Protein AF-A0A1Y1LFT4-F1 (afdb_monomer_lite)

InterPro domains:
  IPR049391 Fatty acid synthase, pseudo-KR domain [PF21149] (2-50)

Organism: Photinus pyralis (NCBI:txid7054)

Radius of gyration: 27.73 Å; chains: 1; bounding box: 63×25×65 Å

Structure (mmCIF, N/CA/C/O backbone):
data_AF-A0A1Y1LFT4-F1
#
_entry.id   AF-A0A1Y1LFT4-F1
#
loop_
_atom_site.group_PDB
_atom_site.id
_atom_site.type_symbol
_atom_site.label_atom_id
_atom_site.label_alt_id
_atom_site.label_comp_id
_atom_site.label_asym_id
_atom_site.label_entity_id
_atom_site.label_seq_id
_atom_site.pdbx_PDB_ins_code
_atom_site.Cartn_x
_atom_site.Cartn_y
_atom_site.Cartn_z
_atom_site.occupancy
_atom_site.B_iso_or_equiv
_atom_site.auth_seq_id
_atom_site.auth_comp_id
_atom_site.auth_asym_id
_atom_site.auth_atom_id
_atom_site.pdbx_PDB_model_num
ATOM 1 N N . GLY A 1 1 ? -26.594 -14.177 11.810 1.00 51.69 1 GLY A N 1
ATOM 2 C CA . GLY A 1 1 ? -26.679 -14.050 13.280 1.00 51.69 1 GLY A CA 1
ATOM 3 C C . GLY A 1 1 ? -25.583 -13.112 13.739 1.00 51.69 1 GLY A C 1
ATOM 4 O O . GLY A 1 1 ? -24.508 -13.187 13.170 1.00 51.69 1 GLY A O 1
ATOM 5 N N . GLY A 1 2 ? -25.858 -12.193 14.668 1.00 74.56 2 GLY A N 1
ATOM 6 C CA . GLY A 1 2 ? -24.874 -11.196 15.133 1.00 74.56 2 GLY A CA 1
ATOM 7 C C . GLY A 1 2 ? -25.431 -9.785 15.352 1.00 74.56 2 GLY A C 1
ATOM 8 O O . GLY A 1 2 ? -24.779 -8.977 15.993 1.00 74.56 2 GLY A O 1
ATOM 9 N N . MET A 1 3 ? -26.654 -9.496 14.890 1.00 79.25 3 MET A N 1
ATOM 10 C CA . MET A 1 3 ? -27.264 -8.158 15.004 1.00 79.25 3 MET A CA 1
ATOM 11 C C . MET A 1 3 ? -27.445 -7.677 16.456 1.00 79.25 3 MET A C 1
ATOM 13 O O . MET A 1 3 ? -27.427 -6.476 16.705 1.00 79.25 3 MET A O 1
ATOM 17 N N . ASN A 1 4 ? -27.556 -8.609 17.409 1.00 86.69 4 ASN A N 1
ATOM 18 C CA . ASN A 1 4 ? -27.755 -8.308 18.831 1.00 86.69 4 ASN A CA 1
ATOM 19 C C . ASN A 1 4 ? -26.445 -8.262 19.637 1.00 86.69 4 ASN A C 1
ATOM 21 O O . ASN A 1 4 ? -26.489 -8.118 20.854 1.00 86.69 4 ASN A O 1
ATOM 25 N N . LEU A 1 5 ? -25.286 -8.433 18.991 1.00 90.38 5 LEU A N 1
ATOM 26 C CA . LEU A 1 5 ? -23.987 -8.387 19.655 1.00 90.38 5 LEU A CA 1
ATOM 27 C C . LEU A 1 5 ? -23.337 -7.024 19.416 1.00 90.38 5 LEU A C 1
ATOM 29 O O . LEU A 1 5 ? -23.223 -6.578 18.275 1.00 90.38 5 LEU A O 1
ATOM 33 N N . LYS A 1 6 ? -22.889 -6.383 20.497 1.00 92.00 6 LYS A N 1
ATOM 34 C CA . LYS A 1 6 ? -22.106 -5.145 20.456 1.00 92.00 6 LYS A CA 1
ATOM 35 C C . LYS A 1 6 ? -20.729 -5.430 21.038 1.00 92.00 6 LYS A C 1
ATOM 37 O O . LYS A 1 6 ? -20.614 -5.934 22.152 1.00 92.00 6 LYS A O 1
ATOM 42 N N . CYS A 1 7 ? -19.690 -5.138 20.270 1.00 94.69 7 CYS A N 1
ATOM 43 C CA . CYS A 1 7 ? -18.310 -5.267 20.705 1.00 94.69 7 CYS A CA 1
ATOM 44 C C . CYS A 1 7 ? -17.856 -3.957 21.353 1.00 94.69 7 CYS A C 1
ATOM 46 O O . CYS A 1 7 ? -18.065 -2.878 20.788 1.00 94.69 7 CYS A O 1
ATOM 48 N N . VAL A 1 8 ? -17.226 -4.065 22.521 1.00 96.31 8 VAL A N 1
ATOM 49 C CA . VAL A 1 8 ? -16.561 -2.960 23.212 1.00 96.31 8 VAL A CA 1
ATOM 50 C C . VAL A 1 8 ? -15.122 -3.378 23.464 1.00 96.31 8 VAL A C 1
ATOM 52 O O . VAL A 1 8 ? -14.873 -4.376 24.136 1.00 96.31 8 VAL A O 1
ATOM 55 N N . PHE A 1 9 ? -14.182 -2.626 22.904 1.00 96.75 9 PHE A N 1
ATOM 56 C CA . PHE A 1 9 ? -12.754 -2.862 23.043 1.00 96.75 9 PHE A CA 1
ATOM 57 C C . PHE A 1 9 ? -12.113 -1.650 23.714 1.00 96.75 9 PHE A C 1
ATOM 59 O O . PHE A 1 9 ? -12.114 -0.563 23.144 1.00 96.75 9 PHE A O 1
ATOM 66 N N . VAL A 1 10 ? -11.605 -1.835 24.931 1.00 96.69 10 VAL A N 1
ATOM 67 C CA . VAL A 1 10 ? -10.990 -0.775 25.739 1.00 96.69 10 VAL A CA 1
ATOM 68 C C . VAL A 1 10 ? -9.484 -0.999 25.766 1.00 96.69 10 VAL A C 1
ATOM 70 O O . VAL A 1 10 ? -9.043 -2.065 26.188 1.00 96.69 10 VAL A O 1
ATOM 73 N N . GLN A 1 11 ? -8.717 -0.025 25.276 1.00 95.56 11 GLN A N 1
ATOM 74 C CA . GLN A 1 11 ? -7.246 -0.067 25.264 1.00 95.56 11 GLN A CA 1
ATOM 75 C C . GLN A 1 11 ? -6.615 0.730 26.400 1.00 95.56 11 GLN A C 1
ATOM 77 O O . GLN A 1 11 ? -5.467 0.478 26.751 1.00 95.56 11 GLN A O 1
ATOM 82 N N . ASP A 1 12 ? -7.362 1.668 26.974 1.00 93.25 12 ASP A N 1
ATOM 83 C CA . ASP A 1 12 ? -6.898 2.472 28.096 1.00 93.25 12 ASP A CA 1
ATOM 84 C C . ASP A 1 12 ? -6.826 1.580 29.344 1.00 93.25 12 ASP A C 1
ATOM 86 O O . ASP A 1 12 ? -7.857 1.160 29.868 1.00 93.25 12 ASP A O 1
ATOM 90 N N . GLU A 1 13 ? -5.609 1.259 29.800 1.00 91.25 13 GLU A N 1
ATOM 91 C CA . GLU A 1 13 ? -5.360 0.268 30.865 1.00 91.25 13 GLU A CA 1
ATOM 92 C C . GLU A 1 13 ? -6.080 0.599 32.183 1.00 91.25 13 GLU A C 1
ATOM 94 O O . GLU A 1 13 ? -6.528 -0.298 32.901 1.00 91.25 13 GLU A O 1
ATOM 99 N N . ASP A 1 14 ? -6.243 1.891 32.471 1.00 91.94 14 ASP A N 1
ATOM 100 C CA . ASP A 1 14 ? -6.894 2.386 33.684 1.00 91.94 14 ASP A CA 1
ATOM 101 C C . ASP A 1 14 ? -8.431 2.377 33.604 1.00 91.94 14 ASP A C 1
ATOM 103 O O . ASP A 1 14 ? -9.114 2.608 34.606 1.00 91.94 14 ASP A O 1
ATOM 107 N N . VAL A 1 15 ? -9.008 2.097 32.430 1.00 93.81 15 VAL A N 1
ATOM 108 C CA . VAL A 1 15 ? -10.454 2.151 32.205 1.00 93.81 15 VAL A CA 1
ATOM 109 C C . VAL A 1 15 ? -11.039 0.742 32.193 1.00 93.81 15 VAL A C 1
ATOM 111 O O . VAL A 1 15 ? -10.781 -0.076 31.311 1.00 93.81 15 VAL A O 1
ATOM 114 N N . LYS A 1 16 ? -11.909 0.455 33.164 1.00 94.31 16 LYS A N 1
ATOM 115 C CA . LYS A 1 16 ? -12.660 -0.806 33.219 1.00 94.31 16 LYS A CA 1
ATOM 116 C C . LYS A 1 16 ? -14.051 -0.631 32.635 1.00 94.31 16 LYS A C 1
ATOM 118 O O . LYS A 1 16 ? -14.732 0.349 32.918 1.00 94.31 16 LYS A O 1
ATOM 123 N N . PHE A 1 17 ? -14.491 -1.619 31.862 1.00 94.38 17 PHE A N 1
ATOM 124 C CA . PHE A 1 17 ? -15.841 -1.647 31.310 1.00 94.38 17 PHE A CA 1
ATOM 125 C C . PHE A 1 17 ? -16.905 -1.563 32.413 1.00 94.38 17 PHE A C 1
ATOM 127 O O . PHE A 1 17 ? -16.915 -2.386 33.331 1.00 94.38 17 PHE A O 1
ATOM 134 N N . ASN A 1 18 ? -17.817 -0.596 32.300 1.00 94.38 18 ASN A N 1
ATOM 135 C CA . ASN A 1 18 ? -18.910 -0.403 33.247 1.00 94.38 18 ASN A CA 1
ATOM 136 C C . ASN A 1 18 ? -20.150 0.184 32.555 1.00 94.38 18 ASN A C 1
ATOM 138 O O . ASN A 1 18 ? -20.125 1.323 32.109 1.00 94.38 18 ASN A O 1
ATOM 142 N N . LEU A 1 19 ? -21.258 -0.562 32.514 1.00 92.31 19 LEU A N 1
ATOM 143 C CA . LEU A 1 19 ? -22.510 -0.121 31.879 1.00 92.31 19 LEU A CA 1
ATOM 144 C C . LEU A 1 19 ? -23.194 1.057 32.585 1.00 92.31 19 LEU A C 1
ATOM 146 O O . LEU A 1 19 ? -23.946 1.783 31.942 1.00 92.31 19 LEU A O 1
ATOM 150 N N . SER A 1 20 ? -22.964 1.234 33.886 1.00 94.38 20 SER A N 1
ATOM 151 C CA . SER A 1 20 ? -23.557 2.330 34.662 1.00 94.38 20 SER A CA 1
ATOM 152 C C . SER A 1 20 ? -22.788 3.641 34.509 1.00 94.38 20 SER A C 1
ATOM 154 O O . SER A 1 20 ? -23.277 4.690 34.918 1.00 94.38 20 SER A O 1
ATOM 156 N N . ASP A 1 21 ? -21.573 3.581 33.967 1.00 95.31 21 ASP A N 1
ATOM 157 C CA . ASP A 1 21 ? -20.742 4.754 33.739 1.00 95.31 21 ASP A CA 1
ATOM 158 C C . ASP A 1 21 ? -21.242 5.503 32.483 1.00 95.31 21 ASP A C 1
ATOM 160 O O . ASP A 1 21 ? -21.447 4.876 31.429 1.00 95.31 21 ASP A O 1
ATOM 164 N N . PRO A 1 22 ? -21.465 6.831 32.565 1.00 95.31 22 PRO A N 1
ATOM 165 C CA . PRO A 1 22 ? -21.802 7.670 31.415 1.00 95.31 22 PRO A CA 1
ATOM 166 C C . PRO A 1 22 ? -20.889 7.442 30.205 1.00 95.31 22 PRO A C 1
ATOM 168 O O . PRO A 1 22 ? -21.379 7.374 29.079 1.00 95.31 22 PRO A O 1
ATOM 171 N N . LEU A 1 23 ? -19.591 7.203 30.431 1.00 94.62 23 LEU A N 1
ATOM 172 C CA . LEU A 1 23 ? -18.602 6.963 29.378 1.00 94.62 23 LEU A CA 1
ATOM 173 C C . LEU A 1 23 ? -19.012 5.828 28.425 1.00 94.62 23 LEU A C 1
ATOM 175 O O . LEU A 1 23 ? -18.821 5.939 27.212 1.00 94.62 23 LEU A O 1
ATOM 179 N N . PHE A 1 24 ? -19.570 4.740 28.965 1.00 96.31 24 PHE A N 1
ATOM 180 C CA . PHE A 1 24 ? -19.979 3.566 28.192 1.00 96.31 24 PHE A CA 1
ATOM 181 C C . PHE A 1 24 ? -21.448 3.617 27.787 1.00 96.31 24 PHE A C 1
ATOM 183 O O . PHE A 1 24 ? -21.773 3.258 26.655 1.00 96.31 24 PHE A O 1
ATOM 190 N N . SER A 1 25 ? -22.338 4.038 28.687 1.00 95.62 25 SER A N 1
ATOM 191 C CA . SER A 1 25 ? -23.781 4.068 28.416 1.00 95.62 25 SER A CA 1
ATOM 192 C C . SER A 1 25 ? -24.128 5.027 27.275 1.00 95.62 25 SER A C 1
ATOM 194 O O . SER A 1 25 ? -24.891 4.656 26.380 1.00 95.62 25 SER A O 1
ATOM 196 N N . GLU A 1 26 ? -23.498 6.203 27.222 1.00 96.12 26 GLU A N 1
ATOM 197 C CA . GLU A 1 26 ? -23.681 7.149 26.119 1.00 96.12 26 GLU A CA 1
ATOM 198 C C . GLU A 1 26 ? -23.178 6.579 24.790 1.00 96.12 26 GLU A C 1
ATOM 200 O O . GLU A 1 26 ? -23.847 6.711 23.763 1.00 96.12 26 GLU A O 1
ATOM 205 N N . GLN A 1 27 ? -22.030 5.895 24.783 1.00 96.31 27 GLN A N 1
ATOM 206 C CA . GLN A 1 27 ? -21.508 5.277 23.566 1.00 96.31 27 GLN A CA 1
ATOM 207 C C . GLN A 1 27 ? -22.389 4.119 23.088 1.00 96.31 27 GLN A C 1
ATOM 209 O O . GLN A 1 27 ? -22.700 4.037 21.900 1.00 96.31 27 GLN A O 1
ATOM 214 N N . LEU A 1 28 ? -22.808 3.234 23.994 1.00 94.88 28 LEU A N 1
ATOM 215 C CA . LEU A 1 28 ? -23.641 2.078 23.662 1.00 94.88 28 LEU A CA 1
ATOM 216 C C . LEU A 1 28 ? -25.041 2.488 23.194 1.00 94.88 28 LEU A C 1
ATOM 218 O O . LEU A 1 28 ? -25.626 1.786 22.371 1.00 94.88 28 LEU A O 1
ATOM 222 N N . SER A 1 29 ? -25.541 3.652 23.628 1.00 95.56 29 SER A N 1
ATOM 223 C CA . SER A 1 29 ? -26.800 4.221 23.130 1.00 95.56 29 SER A CA 1
ATOM 224 C C . SER A 1 29 ? -26.797 4.492 21.616 1.00 95.56 29 SER A C 1
ATOM 226 O O . SER A 1 29 ? -27.857 4.519 20.995 1.00 95.56 29 SER A O 1
ATOM 228 N N . LYS A 1 30 ? -25.613 4.620 20.993 1.00 95.25 30 LYS A N 1
ATOM 229 C CA . LYS A 1 30 ? -25.445 4.807 19.539 1.00 95.25 30 LYS A CA 1
ATOM 230 C C . LYS A 1 30 ? -25.677 3.526 18.730 1.00 95.25 30 LYS A C 1
ATOM 232 O O . LYS A 1 30 ? -25.621 3.566 17.505 1.00 95.25 30 LYS A O 1
ATOM 237 N N . ASP A 1 31 ? -25.884 2.394 19.404 1.00 94.00 31 ASP A N 1
ATOM 238 C CA . ASP A 1 31 ? -26.209 1.086 18.824 1.00 94.00 31 ASP A CA 1
ATOM 239 C C . ASP A 1 31 ? -25.178 0.546 17.805 1.00 94.00 31 ASP A C 1
ATOM 241 O O . ASP A 1 31 ? -25.452 -0.348 16.997 1.00 94.00 31 ASP A O 1
ATOM 245 N N . LEU A 1 32 ? -23.938 1.038 17.867 1.00 93.75 32 LEU A N 1
ATOM 246 C CA . LEU A 1 32 ? -22.861 0.627 16.969 1.00 93.75 32 LEU A CA 1
ATOM 247 C C . LEU A 1 32 ? -22.396 -0.798 17.285 1.00 93.75 32 LEU A C 1
ATOM 249 O O . LEU A 1 32 ? -22.135 -1.144 18.436 1.00 93.75 32 LEU A O 1
ATOM 253 N N . ALA A 1 33 ? -22.220 -1.616 16.247 1.00 93.81 33 ALA A N 1
ATOM 254 C CA . ALA A 1 33 ? -21.766 -3.000 16.395 1.00 93.81 33 ALA A CA 1
ATOM 255 C C . ALA A 1 33 ? -20.346 -3.122 16.984 1.00 93.81 33 ALA A C 1
ATOM 257 O O . ALA A 1 33 ? -20.042 -4.112 17.646 1.00 93.81 33 ALA A O 1
ATOM 258 N N . ILE A 1 34 ? -19.478 -2.133 16.745 1.00 95.62 34 ILE A N 1
ATOM 259 C CA . ILE A 1 34 ? -18.082 -2.106 17.196 1.00 95.62 34 ILE A CA 1
ATOM 260 C C . ILE A 1 34 ? -17.815 -0.748 17.840 1.00 95.62 34 ILE A C 1
ATOM 262 O O . ILE A 1 34 ? -18.097 0.282 17.234 1.00 95.62 34 ILE A O 1
ATOM 266 N N . ASN A 1 35 ? -17.247 -0.759 19.042 1.00 96.75 35 ASN A N 1
ATOM 267 C CA . ASN A 1 35 ? -16.887 0.426 19.809 1.00 96.75 35 ASN A CA 1
ATOM 268 C C . ASN A 1 35 ? -15.473 0.228 20.348 1.00 96.75 35 ASN A C 1
ATOM 270 O O . ASN A 1 35 ? -15.230 -0.705 21.109 1.00 96.75 35 ASN A O 1
ATOM 274 N N . VAL A 1 36 ? -14.541 1.082 19.944 1.00 97.44 36 VAL A N 1
ATOM 275 C CA . VAL A 1 36 ? -13.153 1.057 20.414 1.00 97.44 36 VAL A CA 1
ATOM 276 C C . VAL A 1 36 ? -12.908 2.314 21.233 1.00 97.44 36 VAL A C 1
ATOM 278 O O . VAL A 1 36 ? -13.138 3.405 20.717 1.00 97.44 36 VAL A O 1
ATOM 281 N N . LEU A 1 37 ? -12.458 2.165 22.477 1.00 97.12 37 LEU A N 1
ATOM 282 C CA . LEU A 1 37 ? -11.986 3.260 23.320 1.00 97.12 37 LEU A CA 1
ATOM 283 C C . LEU A 1 37 ? -10.458 3.223 23.350 1.00 97.12 37 LEU A C 1
ATOM 285 O O . LEU A 1 37 ? -9.874 2.225 23.779 1.00 97.12 37 LEU A O 1
ATOM 289 N N . ASN A 1 38 ? -9.834 4.289 22.859 1.00 96.12 38 ASN A N 1
ATOM 290 C CA . ASN A 1 38 ? -8.385 4.450 22.844 1.00 96.12 38 ASN A CA 1
ATOM 291 C C . ASN A 1 38 ? -8.035 5.920 23.090 1.00 96.12 38 ASN A C 1
ATOM 293 O O . ASN A 1 38 ? -8.559 6.798 22.402 1.00 96.12 38 ASN A O 1
ATOM 297 N N . GLN A 1 39 ? -7.156 6.177 24.054 1.00 94.50 39 GLN A N 1
ATOM 298 C CA . GLN A 1 39 ? -6.734 7.508 24.488 1.00 94.50 39 GLN A CA 1
ATOM 299 C C . GLN A 1 39 ? -7.925 8.420 24.833 1.00 94.50 39 GLN A C 1
ATOM 301 O O . GLN A 1 39 ? -7.962 9.590 24.452 1.00 94.50 39 GLN A O 1
ATOM 306 N N . GLY A 1 40 ? -8.936 7.872 25.515 1.00 93.25 40 GLY A N 1
ATOM 307 C CA . GLY A 1 40 ? -10.147 8.596 25.911 1.00 93.25 40 GLY A CA 1
ATOM 308 C C . GLY A 1 40 ? -11.123 8.916 24.772 1.00 93.25 40 GLY A C 1
ATOM 309 O O . GLY A 1 40 ? -12.142 9.562 25.012 1.00 93.25 40 GLY A O 1
ATOM 310 N N . ALA A 1 41 ? -10.854 8.470 23.541 1.00 95.75 41 ALA A N 1
ATOM 311 C CA . ALA A 1 41 ? -11.709 8.714 22.385 1.00 95.75 41 ALA A CA 1
ATOM 312 C C . ALA A 1 41 ? -12.405 7.435 21.899 1.00 95.75 41 ALA A C 1
ATOM 314 O O . ALA A 1 41 ? -11.783 6.384 21.727 1.00 95.75 41 ALA A O 1
ATOM 315 N N . TRP A 1 42 ? -13.706 7.548 21.620 1.00 97.38 42 TRP A N 1
ATOM 316 C CA . TRP A 1 42 ? -14.492 6.487 20.995 1.00 97.38 42 TRP A CA 1
ATOM 317 C C . TRP A 1 42 ? -14.326 6.485 19.476 1.00 97.38 42 TRP A C 1
ATOM 319 O O . 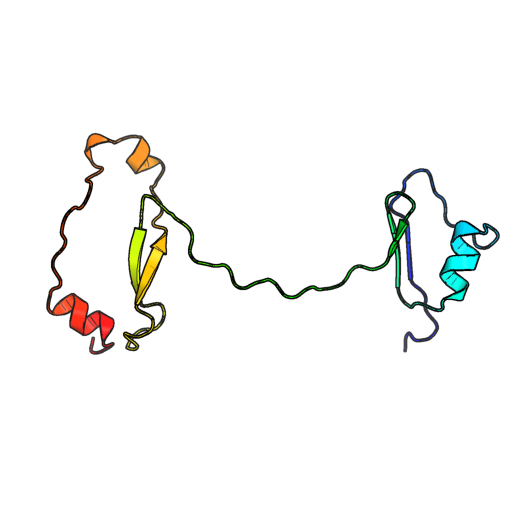TRP A 1 42 ? -14.418 7.522 18.819 1.00 97.38 42 TRP A O 1
ATOM 329 N N . GLY A 1 43 ? -14.176 5.299 18.897 1.00 96.62 43 GLY A N 1
ATOM 330 C CA . GLY A 1 43 ? -14.052 5.135 17.458 1.00 96.62 43 GLY A CA 1
ATOM 331 C C . GLY A 1 43 ? -14.242 3.700 16.988 1.00 96.62 43 GLY A C 1
ATOM 332 O O . GLY A 1 43 ? -14.767 2.837 17.692 1.00 96.62 43 GLY A O 1
ATOM 333 N N . THR A 1 44 ? -13.816 3.456 15.751 1.00 96.69 44 THR A N 1
ATOM 334 C CA . THR A 1 44 ? -13.798 2.129 15.130 1.00 96.69 44 THR A CA 1
ATOM 335 C C . THR A 1 44 ? -12.533 1.970 14.303 1.00 96.69 44 THR A C 1
ATOM 337 O O . THR A 1 44 ? -12.013 2.946 13.763 1.00 96.69 44 THR A O 1
ATOM 340 N N . TYR A 1 45 ? -12.071 0.733 14.144 1.00 96.12 45 TYR A N 1
ATOM 341 C CA . TYR A 1 45 ? -11.084 0.428 13.117 1.00 96.12 45 TYR A CA 1
ATOM 342 C C . TYR A 1 45 ? -11.772 0.334 11.761 1.00 96.12 45 TYR A C 1
ATOM 344 O O . TYR A 1 45 ? -12.730 -0.420 11.573 1.00 96.12 45 TYR A O 1
ATOM 352 N N . ARG A 1 46 ? -11.291 1.135 10.812 1.00 95.19 46 ARG A N 1
ATOM 353 C CA . ARG A 1 46 ? -11.826 1.211 9.456 1.00 95.19 46 ARG A CA 1
ATOM 354 C C . ARG A 1 46 ? -10.704 0.942 8.472 1.00 95.19 46 ARG A C 1
ATOM 356 O O . ARG A 1 46 ? -9.604 1.463 8.616 1.00 95.19 46 ARG A O 1
ATOM 363 N N . HIS A 1 47 ? -11.010 0.152 7.454 1.00 96.00 47 HIS A N 1
ATOM 364 C CA . HIS A 1 47 ? -10.139 0.045 6.298 1.00 96.00 47 HIS A CA 1
ATOM 365 C C . HIS A 1 47 ? -10.270 1.326 5.480 1.00 96.00 47 HIS A C 1
ATOM 367 O O . HIS A 1 47 ? -11.373 1.686 5.063 1.00 96.00 47 HIS A O 1
ATOM 373 N N . LEU A 1 48 ? -9.147 2.006 5.275 1.00 95.50 48 LEU A N 1
ATOM 374 C CA . LEU A 1 48 ? -9.039 3.133 4.361 1.00 95.50 48 LEU A CA 1
ATOM 375 C C . LEU A 1 48 ? -8.299 2.668 3.102 1.00 95.50 48 LEU A C 1
ATOM 377 O O . LEU A 1 48 ? -7.380 1.851 3.214 1.00 95.50 48 LEU A O 1
ATOM 381 N N . PRO A 1 49 ? -8.701 3.133 1.907 1.00 93.12 49 PRO A N 1
ATOM 382 C CA . PRO A 1 49 ? -7.959 2.837 0.693 1.00 93.12 49 PRO A CA 1
ATOM 383 C C . PRO A 1 49 ? -6.550 3.419 0.810 1.00 93.12 49 PRO A C 1
ATOM 385 O O . PRO A 1 49 ? -6.380 4.567 1.218 1.00 93.12 49 PRO A O 1
ATOM 388 N N . LEU A 1 50 ? -5.546 2.624 0.447 1.00 92.88 50 LEU A N 1
ATOM 389 C CA . LEU A 1 50 ? -4.191 3.139 0.301 1.00 92.88 50 LEU A CA 1
ATOM 390 C C . LEU A 1 50 ? -4.152 4.068 -0.910 1.00 92.88 50 LEU A C 1
ATOM 392 O O . LEU A 1 50 ? -4.646 3.719 -1.988 1.00 92.88 50 LEU A O 1
ATOM 396 N N . GLU A 1 51 ? -3.553 5.240 -0.734 1.00 89.12 51 GLU A N 1
ATOM 397 C CA . GLU A 1 51 ? -3.234 6.105 -1.860 1.00 89.12 51 GLU A CA 1
ATOM 398 C C . GLU A 1 51 ? -2.267 5.382 -2.798 1.00 89.12 51 GLU A C 1
ATOM 400 O O . GLU A 1 51 ? -1.434 4.572 -2.376 1.00 89.12 51 GLU A O 1
ATOM 405 N N . ARG A 1 52 ? -2.387 5.655 -4.101 1.00 82.62 52 ARG A N 1
ATOM 406 C CA . ARG A 1 52 ? -1.413 5.135 -5.058 1.00 82.62 52 ARG A CA 1
ATOM 407 C C . ARG A 1 52 ? -0.055 5.715 -4.698 1.00 82.62 52 ARG A C 1
ATOM 409 O O . ARG A 1 52 ? 0.111 6.931 -4.701 1.00 82.62 52 ARG A O 1
ATOM 416 N N . VAL A 1 53 ? 0.896 4.834 -4.405 1.00 82.06 53 VAL A N 1
ATOM 417 C CA . VAL A 1 53 ? 2.284 5.223 -4.170 1.00 82.06 53 VAL A CA 1
ATOM 418 C C . VAL A 1 53 ? 2.784 5.906 -5.441 1.00 82.06 53 VAL A C 1
ATOM 420 O O . VAL A 1 53 ? 2.787 5.301 -6.513 1.00 82.06 53 VAL A O 1
ATOM 423 N N . GLY A 1 54 ? 3.118 7.189 -5.324 1.00 85.31 54 GLY A N 1
ATOM 424 C CA . GLY A 1 54 ? 3.727 7.951 -6.405 1.00 85.31 54 GLY A CA 1
ATOM 425 C C . GLY A 1 54 ? 5.173 7.525 -6.641 1.00 85.31 54 GLY A C 1
ATOM 426 O O . GLY A 1 54 ? 5.778 6.820 -5.832 1.00 85.31 54 GLY A O 1
ATOM 427 N N . GLU A 1 55 ? 5.738 7.981 -7.753 1.00 88.62 55 GLU A N 1
ATOM 428 C CA . GLU A 1 55 ? 7.172 7.849 -7.988 1.00 88.62 55 GLU A CA 1
ATOM 429 C C . GLU A 1 55 ? 7.954 8.642 -6.934 1.00 88.62 55 GLU A C 1
ATOM 431 O O . GLU A 1 55 ? 7.547 9.724 -6.505 1.00 88.62 55 GLU A O 1
ATOM 436 N N . VAL A 1 56 ? 9.084 8.086 -6.506 1.00 90.75 56 VAL A N 1
ATOM 437 C CA . VAL A 1 56 ? 9.964 8.680 -5.498 1.00 90.75 56 VAL A CA 1
ATOM 438 C C . VAL A 1 56 ? 11.377 8.778 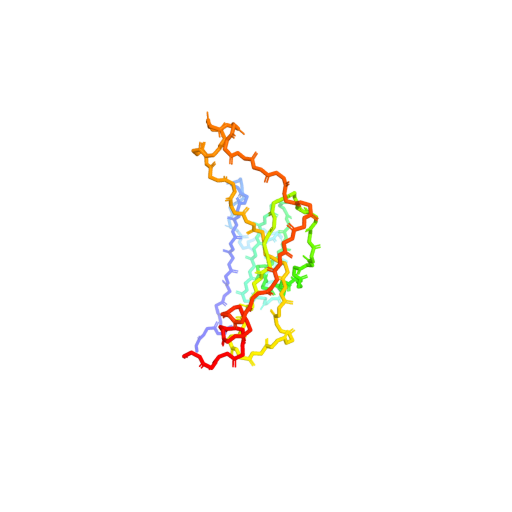-6.046 1.00 90.75 56 VAL A C 1
ATOM 440 O O . VAL A 1 56 ? 11.836 7.904 -6.779 1.00 90.75 56 VAL A O 1
ATOM 443 N N . GLU A 1 57 ? 12.093 9.833 -5.666 1.00 92.06 57 GLU A N 1
ATOM 444 C CA . GLU A 1 57 ? 13.480 10.009 -6.084 1.00 92.06 57 GLU A CA 1
ATOM 445 C C . GLU A 1 57 ? 14.385 8.964 -5.417 1.00 92.06 57 GLU A C 1
ATOM 447 O O . GLU A 1 57 ? 14.335 8.747 -4.198 1.00 92.06 57 GLU A O 1
ATOM 452 N N . ARG A 1 58 ? 15.213 8.295 -6.226 1.00 91.75 58 ARG A N 1
ATOM 453 C CA . ARG A 1 58 ? 16.170 7.273 -5.788 1.00 91.75 58 ARG A CA 1
ATOM 454 C C . ARG A 1 58 ? 17.468 7.387 -6.574 1.00 91.75 58 ARG A C 1
ATOM 456 O O . ARG A 1 58 ? 17.459 7.645 -7.771 1.00 91.75 58 ARG A O 1
ATOM 463 N N . GLN A 1 59 ? 18.590 7.149 -5.894 1.00 89.56 59 GLN A N 1
ATOM 464 C CA . GLN A 1 59 ? 19.922 7.206 -6.508 1.00 89.56 59 GLN A CA 1
ATOM 465 C C . GLN A 1 59 ? 20.252 5.970 -7.350 1.00 89.56 59 GLN A C 1
ATOM 467 O O . GLN A 1 59 ? 21.008 6.068 -8.313 1.00 89.56 59 GLN A O 1
ATOM 472 N N . HIS A 1 60 ? 19.713 4.807 -6.980 1.00 90.44 60 HIS A N 1
ATOM 473 C CA . HIS A 1 60 ? 19.990 3.541 -7.645 1.00 90.44 60 HIS A CA 1
ATOM 474 C C . HIS A 1 60 ? 18.696 2.963 -8.210 1.00 90.44 60 HIS A C 1
ATOM 476 O O . HIS A 1 60 ? 17.829 2.484 -7.479 1.00 90.44 60 HIS A O 1
ATOM 482 N N . VAL A 1 61 ? 18.573 3.037 -9.531 1.00 93.62 61 VAL A N 1
ATOM 483 C CA . VAL A 1 61 ? 17.411 2.564 -10.280 1.00 93.62 61 VAL A CA 1
ATOM 484 C C . VAL A 1 61 ? 17.862 1.817 -11.523 1.00 93.62 61 VAL A C 1
ATOM 486 O O . VAL A 1 61 ? 18.928 2.085 -12.078 1.00 93.62 61 VAL A O 1
ATOM 489 N N . PHE A 1 62 ? 17.029 0.894 -11.980 1.00 92.75 62 PHE A N 1
ATOM 490 C CA . PHE A 1 62 ? 17.183 0.244 -13.274 1.00 92.75 62 PHE A CA 1
ATOM 491 C C . PHE A 1 62 ? 15.848 0.256 -14.014 1.00 92.75 62 PHE A C 1
ATOM 493 O O . PHE A 1 62 ? 14.781 0.359 -13.409 1.00 92.75 62 PHE A O 1
ATOM 500 N N . CYS A 1 63 ? 15.909 0.201 -15.339 1.00 92.31 63 CYS A N 1
ATOM 501 C CA . CYS A 1 63 ? 14.717 0.168 -16.171 1.00 92.31 63 CYS A CA 1
ATOM 502 C C . CYS A 1 63 ? 14.249 -1.282 -16.319 1.00 92.31 63 CYS A C 1
ATOM 504 O O . CYS A 1 63 ? 15.047 -2.158 -16.660 1.00 92.31 63 CYS A O 1
ATOM 506 N N . ASN A 1 64 ? 12.970 -1.537 -16.058 1.00 91.75 64 ASN A N 1
ATOM 507 C CA . ASN A 1 64 ? 12.367 -2.855 -16.210 1.00 91.75 64 ASN A CA 1
ATOM 508 C C . ASN A 1 64 ? 10.939 -2.741 -16.745 1.00 91.75 64 ASN A C 1
ATOM 510 O O . ASN A 1 64 ? 10.288 -1.709 -16.605 1.00 91.75 64 ASN A O 1
ATOM 514 N N . GLN A 1 65 ? 10.444 -3.820 -17.338 1.00 91.12 65 GLN A N 1
ATOM 515 C CA . GLN A 1 65 ? 9.038 -3.958 -17.690 1.00 91.12 65 GLN A CA 1
ATOM 516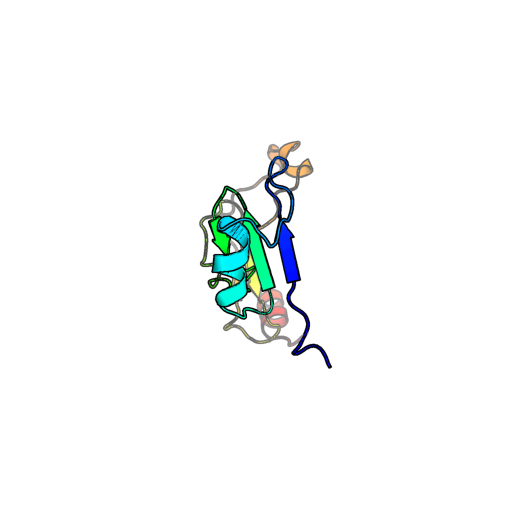 C C . GLN A 1 65 ? 8.277 -4.647 -16.562 1.00 91.12 65 GLN A C 1
ATOM 518 O O . GLN A 1 65 ? 8.694 -5.698 -16.072 1.00 91.12 65 GLN A O 1
ATOM 523 N N . ASN A 1 66 ? 7.136 -4.085 -16.173 1.00 87.69 66 ASN A N 1
ATOM 524 C CA . ASN A 1 66 ? 6.281 -4.726 -15.172 1.00 87.69 66 ASN A CA 1
ATOM 525 C C . ASN A 1 66 ? 5.412 -5.835 -15.783 1.00 87.69 66 ASN A C 1
ATOM 527 O O . ASN A 1 66 ? 5.015 -6.763 -15.083 1.00 87.69 66 ASN A O 1
ATOM 531 N N . VAL A 1 67 ? 5.133 -5.761 -17.089 1.00 91.62 67 VAL A N 1
ATOM 532 C CA . VAL A 1 67 ? 4.373 -6.765 -17.840 1.00 91.62 67 VAL A CA 1
ATOM 533 C C . VAL A 1 67 ? 5.119 -7.107 -19.130 1.00 91.62 67 VAL A C 1
ATOM 535 O O . VAL A 1 67 ? 5.309 -6.255 -19.998 1.00 91.62 67 VAL A O 1
ATOM 538 N N . VAL A 1 68 ? 5.526 -8.372 -19.265 1.00 88.88 68 VAL A N 1
ATOM 539 C CA . VAL A 1 68 ? 6.237 -8.882 -20.450 1.00 88.88 68 VAL A CA 1
ATOM 540 C C . VAL A 1 68 ? 5.388 -8.695 -21.708 1.00 88.88 68 VAL A C 1
ATOM 542 O O . VAL A 1 68 ? 4.203 -9.022 -21.711 1.00 88.88 68 VAL A O 1
ATOM 545 N N . GLY A 1 69 ? 5.986 -8.165 -22.778 1.00 90.56 69 GLY A N 1
ATOM 546 C CA . GLY A 1 69 ? 5.296 -7.920 -24.048 1.00 90.56 69 GLY A CA 1
ATOM 547 C C . GLY A 1 69 ? 4.492 -6.618 -24.092 1.00 90.56 69 GLY A C 1
ATOM 548 O O . GLY A 1 69 ? 4.000 -6.253 -25.160 1.00 90.56 69 GLY A O 1
ATOM 549 N N . ASN A 1 70 ? 4.390 -5.882 -22.977 1.00 92.00 70 ASN A N 1
ATOM 550 C CA . ASN A 1 70 ? 3.756 -4.570 -22.937 1.00 92.00 70 ASN A CA 1
ATOM 551 C C . ASN A 1 70 ? 4.764 -3.462 -22.596 1.00 92.00 70 ASN A C 1
ATOM 553 O O . ASN A 1 70 ? 5.014 -3.144 -21.430 1.00 92.00 70 ASN A O 1
ATOM 557 N N . LEU A 1 71 ? 5.261 -2.797 -23.640 1.00 91.44 71 LEU A N 1
ATOM 558 C CA . LEU A 1 71 ? 6.203 -1.681 -23.526 1.00 91.44 71 LEU A CA 1
ATOM 559 C C . LEU A 1 71 ? 5.630 -0.459 -22.787 1.00 91.44 71 LEU A C 1
ATOM 561 O O . LEU A 1 71 ? 6.407 0.344 -22.281 1.00 91.44 71 LEU A O 1
ATOM 565 N N . SER A 1 72 ? 4.301 -0.324 -22.657 1.00 91.94 72 SER A N 1
ATOM 566 C CA . SER A 1 72 ? 3.691 0.755 -21.861 1.00 91.94 72 SER A CA 1
ATOM 567 C C .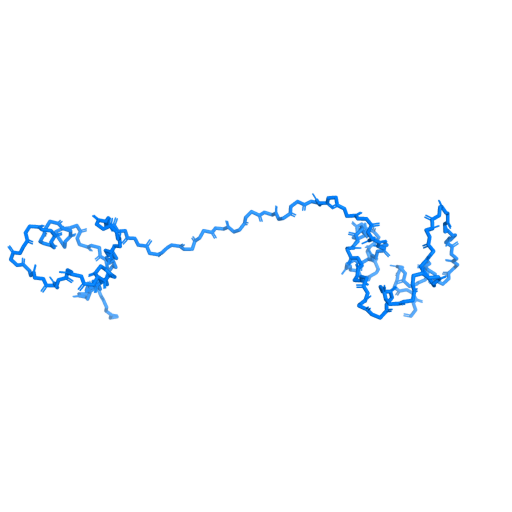 SER A 1 72 ? 3.933 0.593 -20.358 1.00 91.94 72 SER A C 1
ATOM 569 O O . SER A 1 72 ? 3.603 1.486 -19.586 1.00 91.94 72 SER A O 1
ATOM 571 N N . THR A 1 73 ? 4.445 -0.565 -19.934 1.00 92.19 73 THR A N 1
ATOM 572 C CA . THR A 1 73 ? 4.743 -0.876 -18.530 1.00 92.19 73 THR A CA 1
ATOM 573 C C . THR A 1 73 ? 6.228 -0.787 -18.200 1.00 92.19 73 THR A C 1
ATOM 575 O O . THR A 1 73 ? 6.632 -1.186 -17.107 1.00 92.19 73 THR A O 1
ATOM 578 N N . LEU A 1 74 ? 7.035 -0.284 -19.139 1.00 93.06 74 LEU A N 1
ATOM 579 C CA . LEU A 1 74 ? 8.444 0.001 -18.926 1.00 93.06 74 LEU A CA 1
ATOM 580 C C . LEU A 1 74 ? 8.579 1.178 -17.948 1.00 93.06 74 LEU A C 1
ATOM 582 O O . LEU A 1 74 ? 8.118 2.281 -18.238 1.00 93.06 74 LEU A O 1
ATOM 586 N N . SER A 1 75 ? 9.197 0.946 -16.793 1.00 93.00 75 SER A N 1
ATOM 587 C CA . SER A 1 75 ? 9.347 1.948 -15.736 1.00 93.00 75 SER A C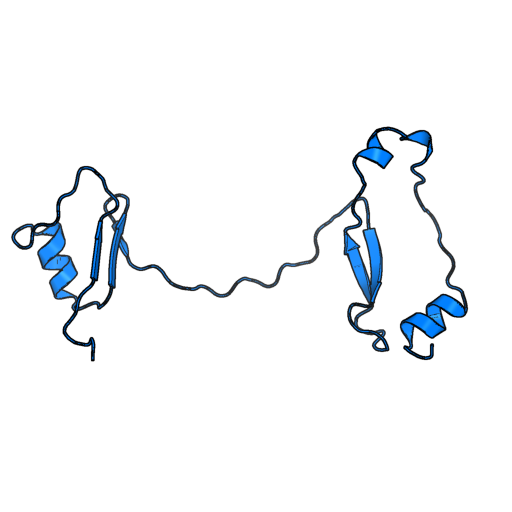A 1
ATOM 588 C C . SER A 1 75 ? 10.706 1.850 -15.048 1.00 93.00 75 SER A C 1
ATOM 590 O O . SER A 1 75 ? 11.422 0.851 -15.161 1.00 93.00 75 SER A O 1
ATOM 592 N N . TRP A 1 76 ? 11.064 2.897 -14.308 1.00 93.38 76 TRP A N 1
ATOM 593 C CA . TRP A 1 76 ? 12.180 2.839 -13.372 1.00 93.38 76 TRP A CA 1
ATOM 594 C C . TRP A 1 76 ? 11.770 2.058 -12.127 1.00 93.38 76 TRP A C 1
ATOM 596 O O . TRP A 1 76 ? 10.692 2.270 -11.576 1.00 93.38 76 TRP A O 1
ATOM 606 N N . VAL A 1 77 ? 12.632 1.143 -11.698 1.00 92.88 77 VAL A N 1
ATOM 607 C CA . VAL A 1 77 ? 12.459 0.339 -10.490 1.00 92.88 77 VAL A CA 1
ATOM 608 C C . VAL A 1 77 ? 13.654 0.586 -9.583 1.00 92.88 77 VAL A C 1
ATOM 610 O O . VAL A 1 77 ? 14.796 0.642 -10.047 1.00 92.88 77 VAL A O 1
ATOM 613 N N . GLU A 1 78 ? 13.393 0.750 -8.288 1.00 92.44 78 GLU A N 1
ATOM 614 C CA . GLU A 1 78 ? 14.445 0.884 -7.285 1.00 92.44 78 GLU A CA 1
ATOM 615 C C . GLU A 1 78 ? 15.314 -0.379 -7.272 1.00 92.44 78 GLU A C 1
ATOM 617 O O . GLU A 1 78 ? 14.833 -1.500 -7.095 1.00 92.44 78 GLU A O 1
ATOM 622 N N . GLY A 1 79 ? 16.613 -0.194 -7.494 1.00 87.81 79 GLY A N 1
ATOM 623 C CA . GLY A 1 79 ? 17.582 -1.273 -7.410 1.00 87.81 79 GLY A CA 1
ATOM 624 C C . GLY A 1 79 ? 18.082 -1.428 -5.981 1.00 87.81 79 GLY A C 1
ATOM 625 O O . GLY A 1 79 ? 18.412 -0.445 -5.318 1.00 87.81 79 GLY A O 1
ATOM 626 N N . VAL A 1 80 ? 18.257 -2.663 -5.520 1.00 82.88 80 VAL A N 1
ATOM 627 C CA . VAL A 1 80 ? 18.897 -2.915 -4.224 1.00 82.88 80 VAL A CA 1
ATOM 628 C C . VAL A 1 80 ? 20.410 -2.753 -4.373 1.00 82.88 80 VAL A C 1
ATOM 630 O O . VAL A 1 80 ? 21.049 -3.513 -5.100 1.00 82.88 80 VAL A O 1
ATOM 633 N N . VAL A 1 81 ? 21.008 -1.794 -3.663 1.00 74.50 81 VAL A N 1
ATOM 634 C CA . VAL A 1 81 ? 22.464 -1.782 -3.464 1.00 74.50 81 VAL A CA 1
ATOM 635 C C . VAL A 1 81 ? 22.761 -2.792 -2.360 1.00 74.50 81 VAL A C 1
ATOM 637 O O . VAL A 1 81 ? 22.427 -2.570 -1.196 1.00 74.50 81 VAL A O 1
ATOM 640 N N . SER A 1 82 ? 23.307 -3.953 -2.723 1.00 67.19 82 SER A N 1
ATOM 641 C CA . SER A 1 82 ? 23.604 -4.998 -1.741 1.00 67.19 82 SER A CA 1
ATOM 642 C C . SER A 1 82 ? 24.609 -4.481 -0.698 1.00 67.19 82 SER A C 1
ATOM 644 O O . SER A 1 82 ? 25.501 -3.692 -1.013 1.00 67.19 82 SER A O 1
ATOM 646 N N . LYS A 1 83 ? 24.506 -4.949 0.554 1.00 63.38 83 LYS A N 1
ATOM 647 C CA . LYS A 1 83 ? 25.491 -4.618 1.606 1.00 63.38 83 LYS A CA 1
ATOM 648 C C . LYS A 1 83 ? 26.915 -5.058 1.236 1.00 63.38 83 LYS A C 1
ATOM 650 O O . LYS A 1 83 ? 27.868 -4.473 1.727 1.00 63.38 83 LYS A O 1
ATOM 655 N N . VAL A 1 84 ? 27.043 -6.055 0.357 1.00 59.91 84 VAL A N 1
ATOM 656 C CA . VAL A 1 84 ? 28.321 -6.524 -0.200 1.00 59.91 84 VAL A CA 1
ATOM 657 C C . VAL A 1 84 ? 28.908 -5.478 -1.152 1.00 59.91 84 VAL A C 1
ATOM 659 O O . VAL A 1 84 ? 30.079 -5.143 -1.040 1.00 59.91 84 VAL A O 1
ATOM 662 N N . ASN A 1 85 ? 28.083 -4.858 -2.000 1.00 58.56 85 ASN A N 1
ATOM 663 C CA . ASN A 1 85 ? 28.524 -3.772 -2.882 1.00 58.56 85 ASN A CA 1
ATOM 664 C C . ASN A 1 85 ? 28.932 -2.511 -2.100 1.00 58.56 85 ASN A C 1
ATOM 666 O O . ASN A 1 85 ? 29.722 -1.714 -2.590 1.00 58.56 85 ASN A O 1
ATOM 670 N N . ALA A 1 86 ? 28.405 -2.324 -0.886 1.00 60.62 86 ALA A N 1
ATOM 671 C CA . ALA A 1 86 ? 28.834 -1.249 0.007 1.00 60.62 86 ALA A CA 1
ATOM 672 C C . ALA A 1 86 ? 30.201 -1.524 0.671 1.00 60.62 86 ALA A C 1
ATOM 674 O O . ALA A 1 86 ? 30.852 -0.580 1.111 1.00 60.62 86 ALA A O 1
ATOM 675 N N . GLN A 1 87 ? 30.624 -2.794 0.754 1.00 67.06 87 GLN A N 1
ATOM 676 C CA . GLN A 1 87 ? 31.938 -3.199 1.275 1.00 67.06 87 GLN A CA 1
ATOM 677 C C . GLN A 1 87 ? 33.037 -3.165 0.202 1.00 67.06 87 GLN A C 1
ATOM 679 O O . GLN A 1 87 ? 34.198 -2.991 0.555 1.00 67.06 87 GLN A O 1
ATOM 684 N N . GLU A 1 88 ? 32.663 -3.266 -1.077 1.00 74.94 88 GLU A N 1
ATOM 685 C CA . GLU A 1 88 ? 33.550 -3.160 -2.249 1.00 74.94 88 GLU A CA 1
ATOM 686 C C . GLU A 1 88 ? 33.165 -1.936 -3.113 1.00 74.94 88 GLU A C 1
ATOM 688 O O . GLU A 1 88 ? 32.682 -2.088 -4.245 1.00 74.94 88 GLU A O 1
ATOM 693 N N . PRO A 1 89 ? 33.306 -0.696 -2.595 1.00 70.94 89 PRO A N 1
ATOM 694 C CA . PRO A 1 89 ? 32.892 0.522 -3.296 1.00 70.94 89 PRO A CA 1
ATOM 695 C C . PRO A 1 89 ? 33.591 0.708 -4.650 1.00 70.94 89 PRO A C 1
ATOM 697 O O . PRO A 1 89 ? 33.034 1.334 -5.548 1.00 70.94 89 PRO A O 1
ATOM 700 N N . GLU A 1 90 ? 34.775 0.130 -4.834 1.00 77.69 90 GLU A N 1
ATOM 701 C CA . GLU A 1 90 ? 35.521 0.118 -6.092 1.00 77.69 90 GLU A CA 1
ATOM 702 C C . GLU A 1 90 ? 34.803 -0.611 -7.238 1.00 77.69 90 GLU A C 1
ATOM 704 O O . GLU A 1 90 ? 35.126 -0.389 -8.405 1.00 77.69 90 GLU A O 1
ATOM 709 N N . ARG A 1 91 ? 33.811 -1.459 -6.935 1.00 78.56 91 ARG A N 1
ATOM 710 C CA . ARG A 1 91 ? 33.011 -2.171 -7.946 1.00 78.56 91 ARG A CA 1
ATOM 711 C C . ARG A 1 91 ? 31.731 -1.433 -8.323 1.00 78.56 91 ARG A C 1
ATOM 713 O O . ARG A 1 91 ? 31.044 -1.846 -9.258 1.00 78.56 91 ARG A O 1
ATOM 720 N N . LEU A 1 92 ? 31.403 -0.346 -7.623 1.00 83.19 92 LEU A N 1
ATOM 721 C CA . LEU A 1 92 ? 30.257 0.495 -7.945 1.00 8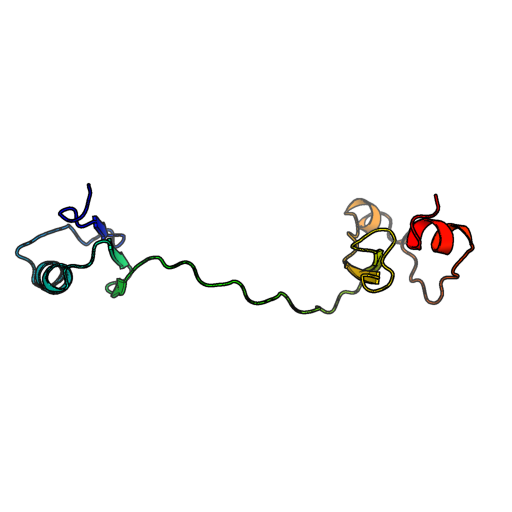3.19 92 LEU A CA 1
ATOM 722 C C . LEU A 1 92 ? 30.623 1.470 -9.062 1.00 83.19 92 LEU A C 1
ATOM 724 O O . LEU A 1 92 ? 31.508 2.311 -8.926 1.00 83.19 92 LEU A O 1
ATOM 728 N N . VAL A 1 93 ? 29.890 1.385 -10.170 1.00 86.56 93 VAL A N 1
ATOM 729 C CA . VAL A 1 93 ? 30.064 2.279 -11.315 1.00 86.56 93 VAL A CA 1
ATOM 730 C C . VAL A 1 93 ? 28.809 3.112 -11.499 1.00 86.56 93 VAL A C 1
ATOM 732 O O . VAL A 1 93 ? 27.693 2.595 -11.536 1.00 86.56 93 VAL A O 1
ATOM 735 N N . LYS A 1 94 ? 28.998 4.421 -11.664 1.00 89.31 94 LYS A N 1
ATOM 736 C CA . LYS A 1 94 ? 27.925 5.323 -12.070 1.00 89.31 94 LYS A CA 1
ATOM 737 C C . LYS A 1 94 ? 27.755 5.255 -13.583 1.00 89.31 94 LYS A C 1
ATOM 739 O O . LYS A 1 94 ? 28.637 5.661 -14.337 1.00 89.31 94 LYS A O 1
ATOM 744 N N . VAL A 1 95 ? 26.610 4.750 -14.024 1.00 92.12 95 VAL A N 1
ATOM 745 C CA . VAL A 1 95 ? 26.280 4.631 -15.446 1.00 92.12 95 VAL A CA 1
ATOM 746 C C . VAL A 1 95 ? 25.785 5.982 -15.964 1.00 92.12 95 VAL A C 1
ATOM 748 O O . VAL A 1 95 ? 24.750 6.473 -15.524 1.00 92.12 95 VAL A O 1
ATOM 751 N N . TYR A 1 96 ? 26.524 6.584 -16.899 1.00 95.25 96 TYR A N 1
ATOM 752 C CA . TYR A 1 96 ? 26.113 7.814 -17.595 1.00 95.25 96 TYR A CA 1
ATOM 753 C C . TYR A 1 96 ? 25.359 7.524 -18.897 1.00 95.25 96 TYR A C 1
ATOM 755 O O . TYR A 1 96 ? 24.502 8.303 -19.303 1.00 95.25 96 TYR A O 1
ATOM 763 N N . ALA A 1 97 ? 25.674 6.402 -19.546 1.00 95.12 97 ALA A N 1
ATOM 764 C CA . ALA A 1 97 ? 25.014 5.939 -20.756 1.00 95.12 97 ALA A CA 1
ATOM 765 C C . ALA A 1 97 ? 24.969 4.407 -20.766 1.00 95.12 97 ALA A C 1
ATOM 767 O O . ALA A 1 97 ? 25.926 3.751 -20.356 1.00 95.12 97 ALA A O 1
ATOM 768 N N . SER A 1 98 ? 23.863 3.853 -21.258 1.00 94.38 98 SER A N 1
ATOM 769 C CA . SER A 1 98 ? 23.691 2.423 -21.514 1.00 94.38 98 SER A CA 1
ATOM 770 C C . SER A 1 98 ? 23.041 2.248 -22.882 1.00 94.38 98 SER A C 1
ATOM 772 O O . SER A 1 98 ? 22.162 3.030 -23.250 1.00 94.38 98 SER A O 1
ATOM 774 N N . SER A 1 99 ? 23.490 1.262 -23.655 1.00 95.38 99 SER A N 1
ATOM 775 C CA . SER A 1 99 ? 22.930 0.962 -24.972 1.00 95.38 99 SER A CA 1
ATOM 776 C C . SER A 1 99 ? 21.805 -0.068 -24.875 1.00 95.38 99 SER A C 1
ATOM 778 O O . SER A 1 99 ? 21.753 -0.884 -23.957 1.00 95.38 99 SER A O 1
ATOM 780 N N . ILE A 1 100 ? 20.902 -0.036 -25.854 1.00 94.50 100 ILE A N 1
ATOM 781 C CA . ILE A 1 100 ? 19.846 -1.036 -26.023 1.00 94.50 100 ILE A CA 1
ATOM 782 C C . ILE A 1 100 ? 20.259 -1.952 -27.170 1.00 94.50 100 ILE A C 1
ATOM 784 O O . ILE A 1 100 ? 20.585 -1.477 -28.259 1.00 94.50 100 ILE A O 1
ATOM 788 N N . ASN A 1 101 ? 20.239 -3.261 -26.935 1.00 95.38 101 ASN A N 1
ATOM 789 C CA . ASN A 1 101 ? 20.551 -4.266 -27.946 1.00 95.38 101 ASN A CA 1
ATOM 790 C C . ASN A 1 101 ? 19.300 -5.048 -28.392 1.00 95.38 101 ASN A C 1
ATOM 792 O O . ASN A 1 101 ? 18.211 -4.912 -27.832 1.00 95.38 101 ASN A O 1
ATOM 796 N N . PHE A 1 102 ? 19.457 -5.889 -29.417 1.00 95.62 102 PHE A N 1
ATOM 797 C CA . PHE A 1 102 ? 18.352 -6.681 -29.962 1.00 95.62 102 PHE A CA 1
ATOM 798 C C . PHE A 1 102 ? 17.747 -7.647 -28.934 1.00 95.62 102 PHE A C 1
ATOM 800 O O . PHE A 1 102 ? 16.531 -7.806 -28.889 1.00 95.62 102 PHE A O 1
ATOM 807 N N . LEU A 1 103 ? 18.567 -8.241 -28.060 1.00 92.88 103 LEU A N 1
ATOM 808 C CA . LEU A 1 103 ? 18.085 -9.115 -26.991 1.00 92.88 103 LEU A CA 1
ATOM 809 C C . LEU A 1 103 ? 17.176 -8.357 -26.017 1.00 92.88 103 LEU A C 1
ATOM 811 O O . LEU A 1 103 ? 16.140 -8.887 -25.627 1.00 92.88 103 LEU A O 1
ATOM 815 N N . ASN A 1 104 ? 17.505 -7.106 -25.676 1.00 91.31 104 ASN A N 1
ATOM 816 C CA . ASN A 1 104 ? 16.641 -6.271 -24.844 1.00 91.31 104 ASN A CA 1
ATOM 817 C C . ASN A 1 104 ? 15.274 -6.059 -25.503 1.00 91.31 104 ASN A C 1
ATOM 819 O O . ASN A 1 104 ? 14.255 -6.172 -24.831 1.00 91.31 104 ASN A O 1
ATOM 823 N N . ILE A 1 105 ? 15.241 -5.815 -26.816 1.00 91.94 105 ILE A N 1
ATOM 824 C CA . ILE A 1 105 ? 13.992 -5.640 -27.570 1.00 91.94 105 ILE A CA 1
ATOM 825 C C . ILE A 1 105 ? 13.187 -6.945 -27.603 1.00 91.94 105 ILE A C 1
ATOM 827 O O . ILE A 1 105 ? 11.973 -6.928 -27.398 1.00 91.94 105 ILE A O 1
ATOM 831 N N . MET A 1 106 ? 13.840 -8.084 -27.835 1.00 93.75 106 MET A N 1
ATOM 832 C CA . MET A 1 106 ? 13.175 -9.390 -27.887 1.00 93.75 106 MET A CA 1
ATOM 833 C C . MET A 1 106 ? 12.579 -9.780 -26.531 1.00 93.75 106 MET A C 1
ATOM 835 O O . MET A 1 106 ? 11.417 -10.183 -26.473 1.00 93.75 106 MET A O 1
ATOM 839 N N . LEU A 1 107 ? 13.330 -9.582 -25.442 1.00 90.44 107 LEU A N 1
ATOM 840 C CA . LEU A 1 107 ? 12.845 -9.793 -24.075 1.00 90.44 107 LEU A CA 1
ATOM 841 C C . LEU A 1 107 ? 11.699 -8.835 -23.733 1.00 90.44 107 LEU A C 1
ATOM 843 O O . LEU A 1 107 ? 10.708 -9.242 -23.125 1.00 90.44 107 LEU A O 1
ATOM 847 N N . ALA A 1 108 ? 11.809 -7.571 -24.152 1.00 90.19 108 ALA A N 1
ATOM 848 C CA . ALA A 1 108 ? 10.797 -6.573 -23.844 1.00 90.19 108 ALA A CA 1
ATOM 849 C C . ALA A 1 108 ? 9.474 -6.818 -24.596 1.00 90.19 108 ALA A C 1
ATOM 851 O O . ALA A 1 108 ? 8.374 -6.672 -24.069 1.00 90.19 108 ALA A O 1
ATOM 852 N N . SER A 1 109 ? 9.579 -7.252 -25.851 1.00 90.25 109 SER A N 1
ATOM 853 C CA . SER A 1 109 ? 8.429 -7.572 -26.702 1.00 90.25 109 SER A CA 1
ATOM 854 C C . SER A 1 109 ? 7.838 -8.966 -26.464 1.00 90.25 109 SER A C 1
ATOM 856 O O . SER A 1 109 ? 6.830 -9.292 -27.087 1.00 90.25 109 SER A O 1
ATOM 858 N N . GLY A 1 110 ? 8.426 -9.778 -25.576 1.00 88.00 110 GLY A N 1
ATOM 859 C CA . GLY A 1 110 ? 7.944 -11.131 -25.276 1.00 88.00 110 GLY A CA 1
ATOM 860 C C . GLY A 1 110 ? 8.081 -12.104 -26.452 1.00 88.00 110 GLY A C 1
ATOM 861 O O . GLY A 1 110 ? 7.268 -13.008 -26.599 1.00 88.00 110 GLY A O 1
ATOM 862 N N . ARG A 1 111 ? 9.072 -11.884 -27.325 1.00 86.62 111 ARG A N 1
ATOM 863 C CA . ARG A 1 111 ? 9.331 -12.700 -28.526 1.00 86.62 111 ARG A CA 1
ATOM 864 C C . ARG A 1 111 ? 10.439 -13.742 -28.322 1.00 86.62 111 ARG A C 1
ATOM 866 O O . ARG A 1 111 ? 10.966 -14.260 -29.306 1.00 86.62 111 ARG A O 1
ATOM 873 N N . VAL A 1 112 ? 10.823 -13.977 -27.067 1.00 73.19 112 VAL A N 1
ATOM 874 C CA . VAL A 1 112 ? 11.759 -15.030 -26.638 1.00 73.19 112 VAL A CA 1
ATOM 875 C C . VAL A 1 112 ? 10.966 -16.249 -26.203 1.00 73.19 112 VAL A C 1
ATOM 877 O O . VAL A 1 112 ? 9.924 -16.041 -25.543 1.00 73.19 112 VAL A O 1
#

pLDDT: mean 89.48, std 9.23, range [51.69, 97.44]

Sequence (112 aa):
GGMNLKCVFVQDEDVKFNLSDPLFSEQLSKDLAINVLNQGAWGTYRHLPLERVGEVERQHVFCNQNVVGNLSTLSWVEGVVSKVNAQEPERLVKVYASSINFLNIMLASGRV

Secondary structure (DSSP, 8-state):
--TT--EEEE--TTPPP-TTSHHHHHHHTT--SEEEEETTEEE-----PPPPPPP---SSEEEEESSTT-GGGEEEEEPP--HHHHH-GGG----S-----HHHHHHHTT--

Foldseek 3Di:
DQLPAAAEAEPPPPDDDDCVDCLVVVVVVVSDNYWYADPNDIDDDDDDDDDPDDDDDDPAWDWDAPDAQDPVRTDIDHDDCDVVCVVVVVPDDDDPDDDDDPVNVCRRNVVD